Protein AF-A0A2D8QKT0-F1 (afdb_monomer)

Solvent-accessible surface area (backbone atoms only — not comparable to full-atom values): 3100 Å² total; per-residue (Å²): 107,75,65,57,52,54,52,50,53,52,55,60,50,50,76,41,82,84,44,49,66,50,75,50,75,50,75,41,65,60,74,44,90,95,41,76,57,48,68,52,75,53,76,43,74,56,57,85,123

pLDDT: mean 92.4, std 8.53, range [54.62, 97.69]

Mean predicted aligned error: 3.58 Å

Structure (mmCIF, N/CA/C/O backbone):
data_AF-A0A2D8QKT0-F1
#
_entry.id   AF-A0A2D8QKT0-F1
#
loop_
_atom_site.group_PDB
_atom_site.id
_atom_site.type_symbol
_atom_site.label_atom_id
_atom_site.label_alt_id
_atom_site.label_comp_id
_atom_site.label_asym_id
_atom_site.label_entity_id
_atom_site.label_seq_id
_atom_site.pdbx_PDB_ins_code
_atom_site.Cartn_x
_atom_site.Cartn_y
_atom_site.Cartn_z
_atom_site.occupancy
_atom_site.B_iso_or_equiv
_atom_site.auth_seq_id
_atom_site.auth_comp_id
_atom_site.auth_asym_id
_atom_site.auth_atom_id
_atom_site.pdbx_PDB_model_num
ATOM 1 N N . MET A 1 1 ? 7.151 11.377 -2.493 1.00 83.38 1 MET A N 1
ATOM 2 C CA . MET A 1 1 ? 7.335 10.089 -3.207 1.00 83.38 1 MET A CA 1
ATOM 3 C C . MET A 1 1 ? 6.000 9.336 -3.228 1.00 83.38 1 MET A C 1
ATOM 5 O O . MET A 1 1 ? 5.041 9.849 -2.652 1.00 83.38 1 MET A O 1
ATOM 9 N N . ILE A 1 2 ? 5.879 8.186 -3.905 1.00 92.62 2 ILE A N 1
ATOM 10 C CA . ILE A 1 2 ? 4.596 7.447 -3.978 1.00 92.62 2 ILE A CA 1
ATOM 11 C C . ILE A 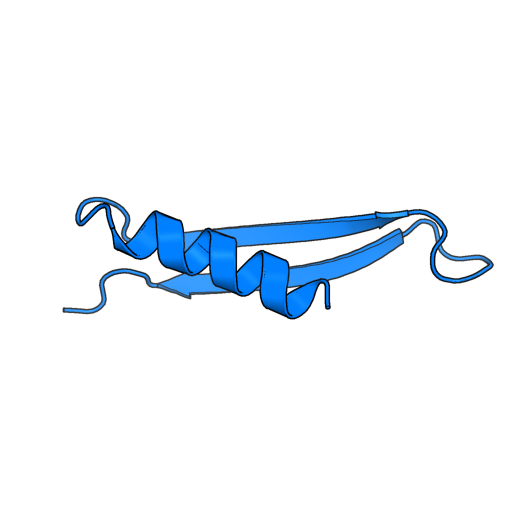1 2 ? 4.178 6.878 -2.610 1.00 92.62 2 ILE A C 1
ATOM 13 O O . ILE A 1 2 ? 2.994 6.747 -2.321 1.00 92.62 2 ILE A O 1
ATOM 17 N N . GLU A 1 3 ? 5.155 6.656 -1.736 1.00 93.00 3 GLU A N 1
ATOM 18 C CA . GLU A 1 3 ? 5.036 6.317 -0.321 1.00 93.00 3 GLU A CA 1
ATOM 19 C C . GLU A 1 3 ? 4.304 7.427 0.440 1.00 93.00 3 GLU A C 1
ATOM 21 O O . GLU A 1 3 ? 3.306 7.174 1.105 1.00 93.00 3 GLU A O 1
ATOM 26 N N . THR A 1 4 ? 4.740 8.683 0.275 1.00 96.31 4 THR A N 1
ATOM 27 C CA . THR A 1 4 ? 4.099 9.855 0.894 1.00 96.31 4 THR A CA 1
ATOM 28 C C . THR A 1 4 ? 2.644 9.992 0.457 1.00 96.31 4 THR A C 1
ATOM 30 O O . THR A 1 4 ? 1.790 10.378 1.247 1.00 96.31 4 THR A O 1
ATOM 33 N N . PHE A 1 5 ? 2.347 9.682 -0.807 1.00 95.69 5 PHE A N 1
ATOM 34 C CA . PHE A 1 5 ? 0.976 9.703 -1.303 1.00 95.69 5 PHE A CA 1
ATOM 35 C C . PHE A 1 5 ? 0.127 8.608 -0.648 1.00 95.69 5 PHE A C 1
ATOM 37 O O . PHE A 1 5 ? -0.971 8.895 -0.178 1.00 95.69 5 PHE A O 1
ATOM 44 N N . ALA A 1 6 ? 0.659 7.389 -0.536 1.00 95.81 6 ALA A N 1
ATOM 45 C CA . ALA A 1 6 ? -0.007 6.288 0.152 1.00 95.81 6 ALA A CA 1
ATOM 46 C C . ALA A 1 6 ? -0.325 6.636 1.617 1.00 95.81 6 ALA A C 1
ATOM 48 O O . ALA A 1 6 ? -1.452 6.444 2.067 1.00 95.81 6 ALA A O 1
ATOM 49 N N . GLU A 1 7 ? 0.640 7.207 2.340 1.00 95.12 7 GLU A N 1
ATOM 50 C CA . GLU A 1 7 ? 0.465 7.610 3.740 1.00 95.12 7 GL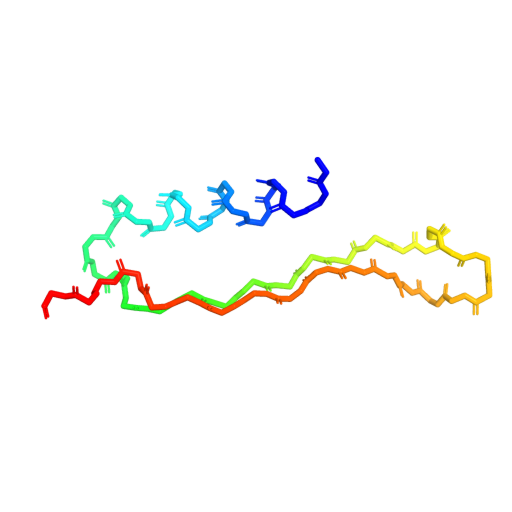U A CA 1
ATOM 51 C C . GLU A 1 7 ? -0.540 8.766 3.895 1.00 95.12 7 GLU A C 1
ATOM 53 O O . GLU A 1 7 ? -1.336 8.767 4.833 1.00 95.12 7 GLU A O 1
ATOM 58 N N . ARG A 1 8 ? -0.607 9.708 2.942 1.00 96.00 8 ARG A N 1
ATOM 59 C CA . ARG A 1 8 ? -1.651 10.752 2.940 1.00 96.00 8 ARG A CA 1
ATOM 60 C C . ARG A 1 8 ? -3.054 10.170 2.783 1.00 96.00 8 ARG A C 1
ATOM 62 O O . ARG A 1 8 ? -3.955 10.608 3.488 1.00 96.00 8 ARG A O 1
ATOM 69 N N . ILE A 1 9 ? -3.236 9.164 1.922 1.00 95.00 9 ILE A N 1
ATOM 70 C CA . ILE A 1 9 ? -4.529 8.472 1.787 1.00 95.00 9 ILE A CA 1
ATOM 71 C C .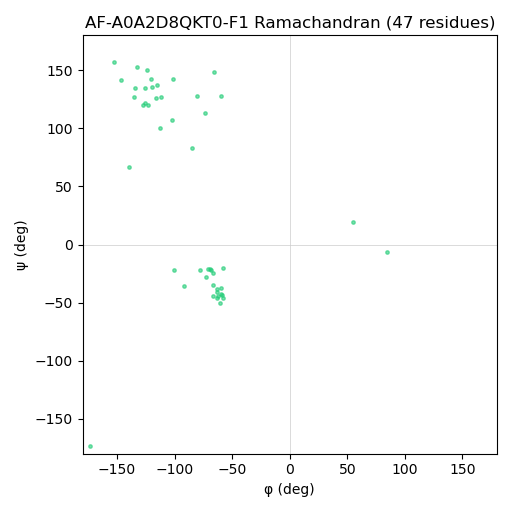 ILE A 1 9 ? -4.908 7.793 3.110 1.00 95.00 9 ILE A C 1
ATOM 73 O O . ILE A 1 9 ? -6.044 7.925 3.556 1.00 95.00 9 ILE A O 1
ATOM 77 N N . VAL A 1 10 ? -3.962 7.116 3.776 1.00 94.94 10 VAL A N 1
ATOM 78 C CA . VAL A 1 10 ? -4.211 6.531 5.108 1.00 94.9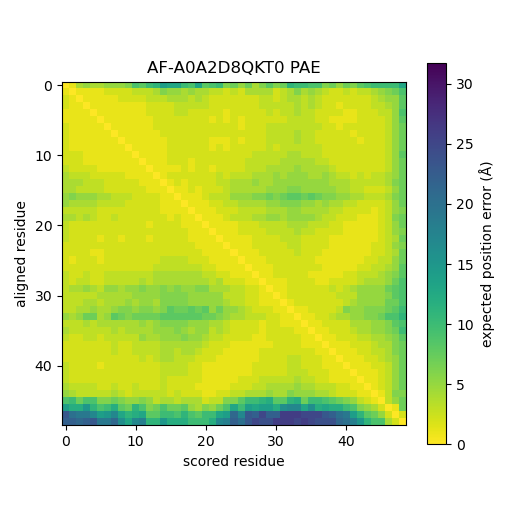4 10 VAL A CA 1
ATOM 79 C C . VAL A 1 10 ? -4.621 7.605 6.110 1.00 94.94 10 VAL A C 1
ATOM 81 O O . VAL A 1 10 ? -5.553 7.381 6.876 1.00 94.94 10 VAL A O 1
ATOM 84 N N . SER A 1 11 ? -3.943 8.755 6.110 1.00 94.25 11 SER A N 1
ATOM 85 C CA . SER A 1 11 ? -4.255 9.863 7.013 1.00 94.25 11 SER A CA 1
ATOM 86 C C . SER A 1 11 ? -5.683 10.368 6.828 1.00 94.25 11 SER A C 1
ATOM 88 O O . SER A 1 11 ? -6.367 10.558 7.824 1.00 94.25 11 SER A O 1
ATOM 90 N N . CYS A 1 12 ? -6.163 10.501 5.589 1.00 94.19 12 CYS A N 1
ATOM 91 C CA . CYS A 1 12 ? -7.558 10.866 5.332 1.00 94.19 12 CYS A CA 1
ATOM 92 C C 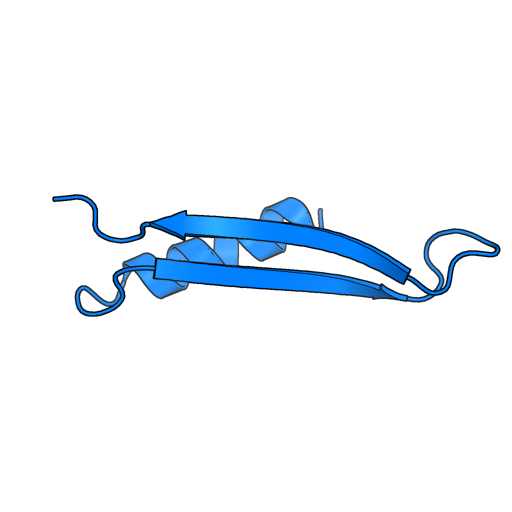. CYS A 1 12 ? -8.536 9.805 5.854 1.00 94.19 12 CYS A C 1
ATOM 94 O O . CYS A 1 12 ? -9.579 10.123 6.413 1.00 94.19 12 CYS A O 1
ATOM 96 N N . CYS A 1 13 ? -8.194 8.519 5.734 1.00 93.31 13 CYS A N 1
ATOM 97 C CA . CYS A 1 13 ? -9.025 7.453 6.287 1.00 93.31 13 CYS A CA 1
ATOM 98 C C . CYS A 1 13 ? -9.048 7.423 7.825 1.00 93.31 13 CYS A C 1
ATOM 100 O O . CYS A 1 13 ? -9.984 6.866 8.389 1.00 93.31 13 CYS A O 1
ATOM 102 N N . LYS A 1 14 ? -8.047 7.997 8.509 1.00 90.19 14 LYS A N 1
ATOM 103 C CA . LYS A 1 14 ? -8.043 8.118 9.980 1.00 90.19 14 LYS A CA 1
ATOM 104 C C . LYS A 1 14 ? -9.082 9.106 10.500 1.00 90.19 14 LYS A C 1
ATOM 106 O O . LYS A 1 14 ? -9.459 9.009 11.662 1.00 90.19 14 LYS A O 1
ATOM 111 N N . GLU A 1 15 ? -9.544 10.030 9.663 1.00 91.88 15 GLU A N 1
ATOM 112 C CA . GLU A 1 15 ? -10.546 11.029 10.048 1.00 91.88 15 GLU A CA 1
ATOM 113 C C . GLU A 1 15 ? -11.943 10.403 10.244 1.00 91.88 15 GLU A C 1
ATOM 115 O O . GLU A 1 15 ? -12.765 10.955 10.972 1.00 91.88 15 GLU A O 1
ATOM 120 N N . ASP A 1 16 ? -12.209 9.221 9.667 1.00 92.50 16 ASP A N 1
ATOM 121 C CA . ASP A 1 16 ? -13.453 8.471 9.879 1.00 92.50 16 ASP A CA 1
ATOM 122 C C . ASP A 1 16 ? -13.249 7.310 10.866 1.00 92.50 16 ASP A C 1
ATOM 124 O O . ASP A 1 16 ? -12.695 6.257 10.541 1.00 92.50 16 ASP A O 1
ATOM 128 N N . VAL A 1 17 ? -13.789 7.473 12.078 1.00 89.94 17 VAL A N 1
ATOM 129 C CA . VAL A 1 17 ? -13.712 6.497 13.181 1.00 89.94 17 VAL A CA 1
ATOM 130 C C . VAL A 1 17 ? -14.301 5.116 12.837 1.00 89.94 17 VAL A C 1
ATOM 132 O O . VAL A 1 17 ? -13.980 4.108 13.477 1.00 89.94 17 VAL A O 1
ATOM 135 N N . ARG A 1 18 ? -15.162 5.019 11.821 1.00 93.44 18 ARG A N 1
ATOM 136 C CA . ARG A 1 18 ? -15.766 3.745 11.404 1.00 93.44 18 ARG A CA 1
ATOM 137 C C . ARG A 1 18 ? -14.791 2.899 10.592 1.00 93.44 18 ARG A C 1
ATOM 139 O O . ARG A 1 18 ? -14.941 1.678 10.546 1.00 93.44 18 ARG A O 1
ATOM 146 N N . ILE A 1 19 ? -13.777 3.513 9.982 1.00 93.88 19 ILE A N 1
ATOM 147 C CA . ILE A 1 19 ? -12.770 2.801 9.202 1.00 93.88 19 ILE A CA 1
ATOM 148 C C . ILE A 1 19 ? -11.839 2.053 10.158 1.00 93.88 19 ILE A C 1
ATOM 150 O O . ILE A 1 19 ? -11.083 2.641 10.924 1.00 93.88 19 ILE A O 1
ATOM 154 N N . LYS A 1 20 ? -11.885 0.719 10.109 1.00 93.62 20 LYS A N 1
ATOM 155 C CA . LYS A 1 20 ? -11.030 -0.147 10.941 1.00 93.62 20 LYS A CA 1
ATOM 156 C C . LYS A 1 20 ? -9.726 -0.518 10.253 1.00 93.62 20 LYS A C 1
ATOM 158 O O . LYS A 1 20 ? -8.680 -0.586 10.886 1.00 93.62 20 LYS A O 1
ATOM 163 N N . ARG A 1 21 ? -9.762 -0.714 8.936 1.00 95.31 21 ARG A N 1
ATOM 164 C CA . ARG A 1 21 ? -8.605 -1.157 8.161 1.00 95.31 21 ARG A CA 1
ATOM 165 C C . ARG A 1 21 ? -8.610 -0.559 6.771 1.00 95.31 21 ARG A C 1
ATOM 167 O O . ARG A 1 21 ? -9.645 -0.513 6.115 1.00 95.31 21 ARG A O 1
ATOM 174 N N . VAL A 1 22 ? -7.425 -0.195 6.301 1.00 95.38 22 VAL A N 1
ATOM 175 C CA . VAL A 1 22 ? -7.189 0.313 4.952 1.00 95.38 22 VAL A CA 1
ATOM 176 C C . VAL A 1 22 ? -6.103 -0.511 4.281 1.00 95.38 22 VAL A C 1
ATOM 178 O O . VAL A 1 22 ? -5.060 -0.811 4.867 1.00 95.38 22 VAL A O 1
ATOM 181 N N . LYS A 1 23 ? -6.356 -0.877 3.025 1.00 97.12 23 LYS A N 1
ATOM 182 C CA . LYS A 1 23 ? -5.376 -1.486 2.127 1.00 97.12 23 LYS A CA 1
ATOM 183 C C . LYS A 1 23 ? -5.286 -0.622 0.881 1.00 97.12 23 LYS A C 1
ATOM 185 O O . LYS A 1 23 ? -6.280 -0.451 0.186 1.00 97.12 23 LYS A O 1
ATOM 190 N N . ILE A 1 24 ? -4.100 -0.096 0.602 1.00 96.31 24 ILE A N 1
ATOM 191 C CA . ILE A 1 24 ? -3.853 0.778 -0.547 1.00 96.31 24 ILE A CA 1
ATOM 192 C C . ILE A 1 24 ? -2.815 0.113 -1.438 1.00 96.31 24 ILE A C 1
ATOM 194 O O . ILE A 1 24 ? -1.800 -0.391 -0.951 1.00 96.31 24 ILE A O 1
ATOM 198 N N . ARG A 1 25 ? -3.067 0.136 -2.747 1.00 97.06 25 ARG A N 1
ATOM 199 C CA . ARG A 1 25 ? -2.086 -0.196 -3.778 1.00 97.06 25 ARG A CA 1
ATOM 200 C C . ARG A 1 25 ? -2.005 0.969 -4.752 1.00 97.06 25 ARG A C 1
ATOM 202 O O . ARG A 1 25 ? -3.012 1.339 -5.342 1.00 97.06 25 ARG A O 1
ATOM 209 N N . ILE A 1 26 ? -0.814 1.528 -4.910 1.00 96.75 26 ILE A N 1
ATOM 210 C CA . ILE A 1 26 ? -0.530 2.574 -5.891 1.00 96.75 26 ILE A CA 1
ATOM 211 C C . ILE A 1 26 ? 0.482 2.010 -6.868 1.00 96.75 26 ILE A C 1
ATOM 213 O O . ILE A 1 26 ? 1.544 1.547 -6.459 1.00 96.75 26 ILE A O 1
ATOM 217 N N . GLU A 1 27 ? 0.159 2.073 -8.153 1.00 96.88 27 GLU A N 1
ATOM 218 C CA . GLU A 1 27 ? 1.032 1.623 -9.228 1.00 96.88 27 GLU A CA 1
ATOM 219 C C . GLU A 1 27 ? 1.451 2.799 -10.097 1.00 96.88 27 GLU A C 1
ATOM 221 O O . GLU A 1 27 ? 0.643 3.649 -10.468 1.00 96.88 27 GLU A O 1
ATOM 226 N N . LYS A 1 28 ? 2.732 2.824 -10.453 1.00 95.31 28 LYS A N 1
ATOM 227 C CA . LYS A 1 28 ? 3.302 3.742 -11.426 1.00 95.31 28 LYS A CA 1
ATOM 228 C C . LYS A 1 28 ? 3.735 2.916 -12.644 1.00 95.31 28 LYS A C 1
ATOM 230 O O . LYS A 1 28 ? 4.776 2.250 -12.599 1.00 95.31 28 LYS A O 1
ATOM 235 N N . PRO A 1 29 ? 2.929 2.891 -13.719 1.00 95.81 29 PRO A N 1
ATOM 236 C CA . PRO A 1 29 ? 3.246 2.103 -14.902 1.00 95.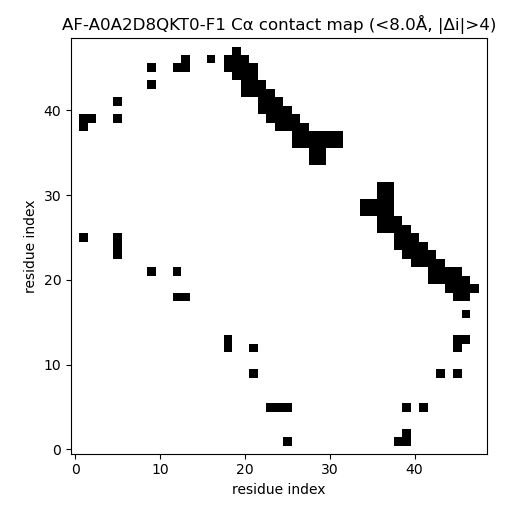81 29 PRO A CA 1
ATOM 237 C C . PRO A 1 29 ? 4.497 2.643 -15.598 1.00 95.81 29 PRO A C 1
ATOM 239 O O . PRO A 1 29 ? 4.747 3.851 -15.582 1.00 95.81 29 PRO A O 1
ATOM 242 N N . ARG A 1 30 ? 5.267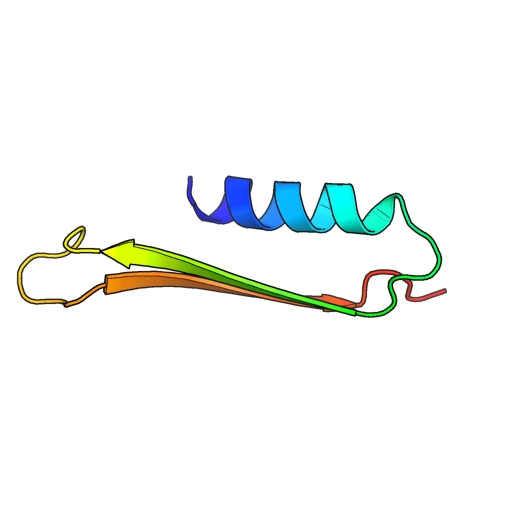 1.745 -16.228 1.00 93.06 30 ARG A N 1
ATOM 243 C CA . ARG A 1 30 ? 6.447 2.070 -17.058 1.00 93.06 30 ARG A CA 1
ATOM 244 C C . ARG A 1 30 ? 7.529 2.927 -16.379 1.00 93.06 30 ARG A C 1
ATOM 246 O O . ARG A 1 30 ? 8.345 3.533 -17.065 1.00 93.06 30 ARG A O 1
ATOM 253 N N . VAL A 1 31 ? 7.554 2.997 -15.046 1.00 94.38 31 VAL A N 1
ATOM 254 C CA . VAL A 1 31 ? 8.597 3.743 -14.317 1.00 94.38 31 VAL A CA 1
ATOM 255 C C . VAL A 1 31 ? 9.951 3.031 -14.356 1.00 94.38 31 VAL A C 1
ATOM 257 O O . VAL A 1 31 ? 10.986 3.686 -14.330 1.00 94.38 31 VAL A O 1
ATOM 260 N N . ILE A 1 32 ? 9.943 1.701 -14.467 1.00 94.69 32 ILE A N 1
ATOM 261 C CA . ILE A 1 32 ? 11.133 0.874 -14.669 1.00 94.69 32 ILE A CA 1
ATOM 262 C C . ILE A 1 32 ? 11.053 0.285 -16.077 1.00 94.69 32 ILE A C 1
ATOM 264 O O . ILE A 1 32 ? 10.050 -0.332 -16.445 1.00 94.69 32 ILE A O 1
ATOM 268 N N . LYS A 1 33 ? 12.109 0.473 -16.874 1.00 95.38 33 LYS A N 1
ATOM 269 C CA . LYS A 1 33 ? 12.195 -0.077 -18.232 1.00 95.38 33 LYS A CA 1
ATOM 270 C C . LYS A 1 33 ? 12.091 -1.605 -18.177 1.00 95.38 33 LYS A C 1
ATOM 272 O O . LYS A 1 33 ? 12.830 -2.244 -17.439 1.00 95.38 33 LYS A O 1
ATOM 277 N N . GLY A 1 34 ? 11.181 -2.178 -18.963 1.00 95.00 34 GLY A N 1
ATOM 278 C CA . GLY A 1 34 ? 10.953 -3.627 -19.012 1.00 95.00 34 GLY A CA 1
ATOM 279 C C . GLY A 1 34 ? 10.013 -4.178 -17.933 1.00 95.00 34 GLY A C 1
ATOM 280 O O . GLY A 1 34 ? 9.631 -5.338 -18.025 1.00 95.00 34 GLY A O 1
ATOM 281 N N . ALA A 1 35 ? 9.578 -3.367 -16.962 1.00 96.75 35 ALA A N 1
ATOM 282 C CA . ALA A 1 35 ? 8.532 -3.748 -16.016 1.00 96.75 35 ALA A CA 1
ATOM 283 C C . ALA A 1 35 ? 7.186 -3.117 -16.402 1.00 96.75 35 ALA A C 1
ATOM 285 O O . ALA A 1 35 ? 7.122 -1.958 -16.820 1.00 96.75 35 ALA A O 1
ATOM 286 N N . LEU A 1 36 ? 6.093 -3.865 -16.219 1.00 96.12 36 LEU A N 1
ATOM 287 C CA . LEU A 1 36 ? 4.738 -3.356 -16.464 1.00 96.12 36 LEU A CA 1
ATOM 288 C C . LEU A 1 36 ? 4.398 -2.195 -15.511 1.00 96.12 36 LEU A C 1
ATOM 290 O O . LEU A 1 36 ? 3.936 -1.134 -15.944 1.00 96.12 36 LEU A O 1
ATOM 294 N N . SER A 1 37 ? 4.690 -2.360 -14.220 1.00 96.69 37 SER A N 1
ATOM 295 C CA . SER A 1 37 ? 4.503 -1.342 -13.187 1.00 96.69 37 SER A CA 1
ATOM 296 C C . SER A 1 37 ? 5.493 -1.537 -12.039 1.00 96.69 37 SER A C 1
ATOM 298 O O . SER A 1 37 ? 6.004 -2.632 -11.808 1.00 96.69 37 SER A O 1
ATOM 300 N N . ALA A 1 38 ? 5.752 -0.459 -11.305 1.00 96.06 38 ALA A N 1
ATOM 301 C CA . ALA A 1 38 ? 6.304 -0.530 -9.958 1.00 96.06 38 ALA A CA 1
ATOM 302 C C . ALA A 1 38 ? 5.486 0.387 -9.053 1.00 96.06 38 ALA A C 1
ATOM 304 O O . ALA A 1 38 ? 4.865 1.342 -9.523 1.00 96.06 38 ALA A O 1
ATOM 305 N N . GLY A 1 39 ? 5.431 0.092 -7.762 1.00 95.94 39 GLY A N 1
ATOM 306 C CA . GLY A 1 39 ? 4.475 0.750 -6.890 1.00 95.94 39 GLY A CA 1
ATOM 307 C C . GLY A 1 39 ? 4.653 0.415 -5.423 1.00 95.94 39 GLY A C 1
ATOM 308 O O . GLY A 1 39 ? 5.590 -0.279 -5.039 1.00 95.94 39 GLY A O 1
ATOM 309 N N . VAL A 1 40 ? 3.708 0.890 -4.616 1.00 97.12 40 VAL A N 1
ATOM 310 C CA . VAL A 1 40 ? 3.649 0.624 -3.177 1.00 97.12 40 VAL A CA 1
ATOM 311 C C . VAL A 1 40 ? 2.341 -0.059 -2.822 1.00 97.12 40 VAL A C 1
ATOM 313 O O . VAL A 1 40 ? 1.277 0.251 -3.364 1.00 97.12 40 VAL A O 1
ATOM 316 N N . LYS A 1 41 ? 2.424 -0.990 -1.875 1.00 97.69 41 LYS A N 1
ATOM 317 C CA . LYS A 1 41 ? 1.272 -1.638 -1.262 1.00 97.69 41 LYS A CA 1
ATOM 318 C C . LYS A 1 41 ? 1.408 -1.508 0.244 1.00 97.69 41 LYS A C 1
ATOM 320 O O . LYS A 1 41 ? 2.375 -2.002 0.814 1.00 97.69 41 LYS A O 1
ATOM 325 N N . ILE A 1 42 ? 0.434 -0.868 0.878 1.00 96.06 42 ILE A N 1
ATOM 326 C CA . ILE A 1 42 ? 0.401 -0.707 2.331 1.00 96.06 42 ILE A CA 1
ATOM 327 C C . ILE A 1 42 ? -0.897 -1.269 2.896 1.00 96.06 42 ILE A C 1
ATOM 329 O O . ILE A 1 42 ? -1.938 -1.314 2.238 1.00 96.06 42 ILE A O 1
ATOM 333 N N . SER A 1 43 ? -0.818 -1.754 4.127 1.00 96.62 43 SER A N 1
ATOM 334 C CA . SER A 1 43 ? -1.959 -2.213 4.909 1.00 96.62 43 SER A CA 1
ATOM 335 C C . SER A 1 43 ? -1.810 -1.649 6.311 1.00 96.62 43 SER A C 1
ATOM 337 O O . SER A 1 43 ? -0.747 -1.772 6.924 1.00 96.62 43 SER A O 1
ATOM 339 N N . ARG A 1 44 ? -2.854 -0.971 6.778 1.00 94.19 44 ARG A N 1
ATOM 340 C CA . ARG A 1 44 ? -2.885 -0.314 8.081 1.00 94.19 44 ARG A CA 1
ATOM 341 C C . ARG A 1 44 ? -4.196 -0.634 8.758 1.00 94.19 44 ARG A C 1
ATOM 343 O O . ARG A 1 44 ? -5.257 -0.564 8.138 1.00 94.19 44 ARG A O 1
ATOM 350 N N . ASP A 1 45 ? -4.094 -0.981 10.025 1.00 93.06 45 ASP A N 1
ATOM 351 C CA . ASP A 1 45 ? -5.220 -0.876 10.928 1.00 93.06 45 ASP A CA 1
ATOM 352 C C . ASP A 1 45 ? -5.288 0.5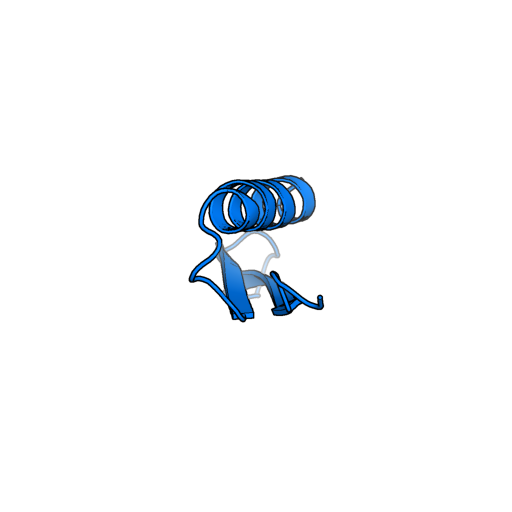93 11.364 1.00 93.06 45 ASP A C 1
ATOM 354 O O . ASP A 1 45 ? -4.263 1.210 11.658 1.00 93.06 45 ASP A O 1
ATOM 358 N N . VAL A 1 46 ? -6.459 1.199 11.223 1.00 83.75 46 VAL A N 1
ATOM 359 C CA . VAL A 1 46 ? -6.635 2.660 11.284 1.00 83.75 46 VAL A CA 1
ATOM 360 C C . VAL A 1 46 ? -7.173 3.077 12.649 1.00 83.75 46 VAL A C 1
ATOM 362 O O . VAL A 1 46 ? -6.967 4.209 13.076 1.00 83.75 46 VAL A O 1
ATOM 365 N N . ASN A 1 47 ? -7.810 2.138 13.348 1.00 69.56 47 ASN A N 1
ATOM 366 C CA . ASN A 1 47 ? -8.485 2.372 14.608 1.00 69.56 47 ASN A CA 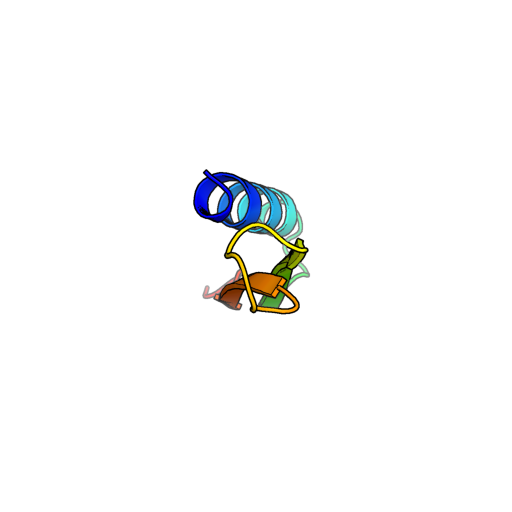1
ATOM 367 C C . ASN A 1 47 ? -8.220 1.200 15.567 1.00 69.56 47 ASN A C 1
ATOM 369 O O . ASN A 1 47 ? -9.117 0.413 15.875 1.00 69.56 47 ASN A O 1
ATOM 373 N N . GLN A 1 48 ? -6.952 1.075 15.969 1.00 60.09 48 GLN A N 1
ATOM 374 C CA . GLN A 1 48 ? -6.531 0.254 17.103 1.00 60.09 48 GLN A CA 1
ATOM 375 C C . GLN A 1 48 ? -6.698 1.101 18.359 1.00 60.09 48 GLN A C 1
ATOM 377 O O . GLN A 1 48 ? -5.768 1.787 18.778 1.00 60.09 48 GLN A O 1
ATOM 382 N N . ASN A 1 49 ? -7.921 1.121 18.875 1.00 54.62 49 ASN A N 1
ATOM 383 C CA . ASN A 1 49 ? -8.173 1.560 20.237 1.00 54.62 49 ASN A CA 1
ATOM 384 C C . ASN A 1 49 ? -8.025 0.367 21.178 1.00 54.62 49 ASN A C 1
ATOM 386 O O . ASN A 1 49 ? -8.527 -0.718 20.800 1.00 54.62 49 ASN A O 1
#

Nearest PDB structures (foldseek):
  3wa6-assembly1_A  TM=4.315E-01  e=4.993E+00  Lactiplantibacillus plantarum
  8rna-assembly1_Y  TM=3.683E-01  e=3.778E+00  Influenza B virus (B/Memphis/13/2003)
  8rn5-assembly1_B  TM=3.668E-01  e=3.778E+00  Influenza B virus (B/Memphis/13/2003)
  8rnc-assembly1_B  TM=3.726E-01  e=3.523E+00  Influenza B virus (B/Memphis/13/2003)
  8rn7-assembly1_B  TM=3.681E-01  e=8.725E+00  Influenza B virus (B/Memphis/13/2003)

Radius of gyration: 13.16 Å; Cα contacts (8 Å, |Δi|>4): 68; chains: 1; bounding box: 28×15×39 Å

Secondary structure (DSSP, 8-state):
-HHHHHHHHHHHHHT-TT--EEEEEEEEETSSTT-SEEEEEEEEES---

Sequence (49 aa):
MIETFAERIVSCCKEDVRIKRVKIRIEKPRVIKGALSAGVKISRDVNQN

Foldseek 3Di:
DLVVVVVVVLVVLLVDLVQQKDWDWDWDAPPDPPDRTDTDIDIDGNHPD